Protein AF-A0A2Z4PQE4-F1 (afdb_monomer)

Solvent-accessible surface area (backbone atoms only — not comparable to full-atom values): 9213 Å² total; per-residue (Å²): 93,74,62,64,63,38,53,59,60,40,72,82,47,96,58,51,68,44,84,44,74,57,95,93,35,58,26,44,35,36,58,45,79,52,95,89,40,81,44,42,39,36,26,73,69,59,71,67,82,91,58,70,60,64,46,24,40,48,65,52,76,87,71,60,90,46,50,57,52,41,86,44,95,49,87,66,36,24,36,53,61,70,78,72,84,67,81,71,80,74,53,80,91,47,53,50,58,40,43,53,53,32,53,50,49,51,50,65,53,49,46,51,41,73,73,32,68,63,58,21,51,54,44,38,51,52,51,49,52,51,52,50,51,64,74,42,46,66,61,62,75,67,50,78,81,77,73,80,82,77,86,77,132

Organism: NCBI:txid178399

pLDDT: mean 86.3, std 13.77, range [48.25, 98.0]

Mean predicted aligned error: 7.87 Å

Nearest PDB structures (foldseek):
  4h5b-assembly1_A  TM=5.084E-01  e=2.953E+00  Deinococcus radiodurans R1 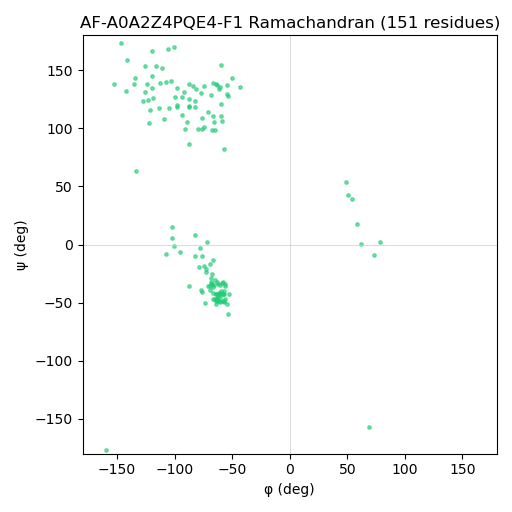= ATCC 13939 = DSM 20539
  6v8j-assembly4_D  TM=3.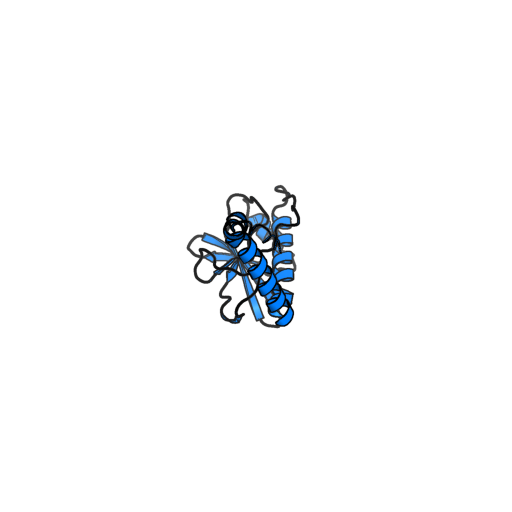495E-01  e=2.789E+00  Arachis hypogaea
  6rqh-assembly1_M  TM=3.605E-01  e=8.754E+00  Saccharomyces cerevisiae

Structure (mmCIF, N/CA/C/O backbone):
data_AF-A0A2Z4PQE4-F1
#
_entry.id   AF-A0A2Z4PQE4-F1
#
loop_
_atom_site.group_PDB
_atom_site.id
_atom_site.type_symbol
_atom_site.label_atom_id
_atom_site.label_alt_id
_atom_site.label_comp_id
_atom_site.label_asym_id
_atom_site.label_entity_id
_atom_site.label_seq_id
_atom_site.pdbx_PDB_ins_code
_atom_site.Cartn_x
_atom_site.Cartn_y
_atom_site.Cartn_z
_atom_site.occupancy
_atom_site.B_iso_or_equiv
_atom_site.auth_seq_id
_atom_site.auth_comp_id
_atom_site.auth_asym_id
_atom_site.auth_atom_id
_atom_site.pdbx_PDB_model_num
ATOM 1 N N . MET A 1 1 ? 15.652 2.789 -12.241 1.00 85.38 1 MET A N 1
ATOM 2 C CA . MET A 1 1 ? 15.526 1.560 -11.432 1.00 85.38 1 MET A CA 1
ATOM 3 C C . MET A 1 1 ? 15.118 0.428 -12.348 1.00 85.38 1 MET A C 1
ATOM 5 O O . MET A 1 1 ? 14.410 0.696 -13.311 1.00 85.38 1 MET A O 1
ATOM 9 N N . ASP A 1 2 ? 15.578 -0.790 -12.088 1.00 89.38 2 ASP A N 1
ATOM 10 C CA . ASP A 1 2 ? 15.161 -1.957 -12.862 1.00 89.38 2 ASP A CA 1
ATOM 11 C C . ASP A 1 2 ? 13.936 -2.606 -12.207 1.00 89.38 2 ASP A C 1
ATOM 13 O O . ASP A 1 2 ? 14.051 -3.322 -11.220 1.00 89.38 2 ASP A O 1
ATOM 17 N N . TYR A 1 3 ? 12.746 -2.309 -12.732 1.00 92.94 3 TYR A N 1
ATOM 18 C CA . TYR A 1 3 ? 11.512 -2.937 -12.255 1.00 92.94 3 TYR A CA 1
ATOM 19 C C . TYR A 1 3 ? 11.363 -4.381 -12.730 1.00 92.94 3 TYR A C 1
ATOM 21 O O . TYR A 1 3 ? 10.611 -5.130 -12.115 1.00 92.94 3 TYR A O 1
ATOM 29 N N . SER A 1 4 ? 12.084 -4.795 -13.775 1.00 91.44 4 SER A N 1
ATOM 30 C CA . SER A 1 4 ? 12.000 -6.159 -14.303 1.00 91.44 4 SER A CA 1
ATOM 31 C C . SER A 1 4 ? 12.515 -7.160 -13.273 1.00 91.44 4 SER A C 1
ATOM 33 O O . SER A 1 4 ? 11.802 -8.101 -12.945 1.00 91.44 4 SER A O 1
ATOM 35 N N . SER A 1 5 ? 13.684 -6.897 -12.676 1.00 91.31 5 SER A N 1
ATOM 36 C CA . SER A 1 5 ? 14.221 -7.723 -11.583 1.00 91.31 5 SER A CA 1
ATOM 37 C C . SER A 1 5 ? 13.346 -7.705 -10.328 1.00 91.31 5 SER A C 1
ATOM 39 O O . SER A 1 5 ? 13.236 -8.723 -9.647 1.00 91.31 5 SER A O 1
ATOM 41 N N . ILE A 1 6 ? 12.666 -6.588 -10.039 1.00 93.31 6 ILE A N 1
ATOM 42 C CA . ILE A 1 6 ? 11.675 -6.529 -8.954 1.00 93.31 6 ILE A CA 1
ATOM 43 C C . ILE A 1 6 ? 10.508 -7.477 -9.257 1.00 93.31 6 ILE A C 1
ATOM 45 O O . ILE A 1 6 ? 10.138 -8.270 -8.398 1.00 93.31 6 ILE A O 1
ATOM 49 N N . PHE A 1 7 ? 9.936 -7.439 -10.464 1.00 92.38 7 PHE A N 1
ATOM 50 C CA . PHE A 1 7 ? 8.856 -8.357 -10.839 1.00 92.38 7 PHE A CA 1
ATOM 51 C C . PHE A 1 7 ? 9.308 -9.816 -10.808 1.00 92.38 7 PHE A C 1
ATOM 53 O O . PHE A 1 7 ? 8.592 -10.644 -10.252 1.00 92.38 7 PHE A O 1
ATOM 60 N N . GLU A 1 8 ? 10.491 -10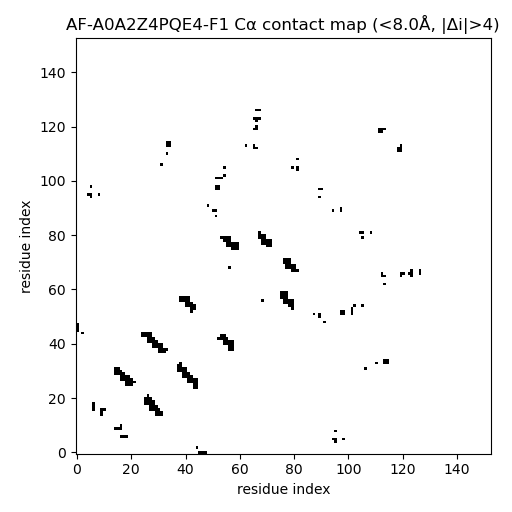.119 -11.347 1.00 93.19 8 GLU A N 1
ATOM 61 C CA . GLU A 1 8 ? 11.074 -11.465 -11.320 1.00 93.19 8 GLU A CA 1
ATOM 62 C C . GLU A 1 8 ? 11.219 -11.996 -9.892 1.00 93.19 8 GLU A C 1
ATOM 64 O O . GLU A 1 8 ? 10.845 -13.136 -9.632 1.00 93.19 8 GLU A O 1
ATOM 69 N N . TYR A 1 9 ? 11.676 -11.163 -8.951 1.00 94.06 9 TYR A N 1
ATOM 70 C CA . TYR A 1 9 ? 11.772 -11.538 -7.540 1.00 94.06 9 TYR A CA 1
ATOM 71 C C . TYR A 1 9 ? 10.428 -11.980 -6.949 1.00 94.06 9 TYR A C 1
ATOM 73 O O . TYR A 1 9 ? 10.367 -12.938 -6.179 1.00 94.06 9 TYR A O 1
ATOM 81 N N . PHE A 1 10 ? 9.340 -11.297 -7.311 1.00 95.06 10 PHE A N 1
ATOM 82 C CA . PHE A 1 10 ? 8.019 -11.595 -6.765 1.00 95.06 10 PHE A CA 1
ATOM 83 C C . PHE A 1 10 ? 7.298 -12.759 -7.456 1.00 95.06 10 PHE A C 1
ATOM 85 O O . PHE A 1 10 ? 6.299 -13.224 -6.907 1.00 95.06 10 PHE A O 1
ATOM 92 N N . LEU A 1 11 ? 7.803 -13.277 -8.586 1.00 91.44 11 LEU A N 1
ATOM 93 C CA . LEU A 1 11 ? 7.219 -14.452 -9.254 1.00 91.44 11 LEU A CA 1
ATOM 94 C C . LEU A 1 11 ? 7.187 -15.691 -8.347 1.00 91.44 11 LEU A C 1
ATOM 96 O O . LEU A 1 11 ? 6.243 -16.474 -8.430 1.00 91.44 11 LEU A O 1
ATOM 100 N N . ASP A 1 12 ? 8.183 -15.832 -7.470 1.00 89.56 12 ASP A N 1
ATOM 101 C CA . ASP A 1 12 ? 8.311 -16.946 -6.521 1.00 89.56 12 ASP A CA 1
ATOM 102 C C . ASP A 1 12 ? 7.885 -16.561 -5.087 1.00 89.56 12 ASP A C 1
ATOM 104 O O . ASP A 1 12 ? 8.206 -17.259 -4.123 1.00 89.56 12 ASP A O 1
ATOM 108 N N . SER A 1 13 ? 7.183 -15.435 -4.920 1.00 91.19 13 SER A N 1
ATOM 109 C CA . SER A 1 13 ? 6.755 -14.923 -3.612 1.00 91.19 13 SER A CA 1
ATOM 110 C C . SER A 1 13 ? 5.288 -15.228 -3.287 1.00 91.19 13 SER A C 1
ATOM 112 O O . SER A 1 13 ? 4.499 -15.597 -4.153 1.00 91.19 13 SER A O 1
ATOM 114 N N . ASP A 1 14 ? 4.891 -14.975 -2.036 1.00 91.69 14 ASP A N 1
ATOM 115 C CA . ASP A 1 14 ? 3.489 -15.053 -1.599 1.00 91.69 14 ASP A CA 1
ATOM 116 C C . ASP A 1 14 ? 2.641 -13.832 -2.021 1.00 91.69 14 ASP A C 1
ATOM 118 O O . ASP A 1 14 ? 1.440 -13.776 -1.733 1.00 91.69 14 ASP A O 1
ATOM 122 N N . PHE A 1 15 ? 3.241 -12.826 -2.666 1.00 94.50 15 PHE A N 1
ATOM 123 C CA . PHE A 1 15 ? 2.540 -11.616 -3.086 1.00 94.50 15 PHE A CA 1
ATOM 124 C C . PHE A 1 15 ? 2.040 -11.733 -4.527 1.00 94.50 15 PHE A C 1
ATOM 126 O O . PHE A 1 15 ? 2.809 -11.973 -5.452 1.00 94.50 15 PHE A O 1
ATOM 133 N N . ASP A 1 16 ? 0.745 -11.478 -4.727 1.00 95.12 16 ASP A N 1
ATOM 134 C CA . ASP A 1 16 ? 0.152 -11.348 -6.060 1.00 95.12 16 ASP A CA 1
ATOM 135 C C . ASP A 1 16 ? 0.458 -9.951 -6.609 1.00 95.12 16 ASP A C 1
ATOM 137 O O . ASP A 1 16 ? -0.174 -8.961 -6.220 1.00 95.12 16 ASP A O 1
ATOM 141 N N . ILE A 1 17 ? 1.480 -9.874 -7.463 1.00 95.44 17 ILE A N 1
ATOM 142 C CA . ILE A 1 17 ? 1.995 -8.629 -8.030 1.00 95.44 17 ILE A CA 1
ATOM 143 C C . ILE A 1 17 ? 1.888 -8.653 -9.550 1.00 95.44 17 ILE A C 1
ATOM 145 O O . ILE A 1 17 ? 2.271 -9.626 -10.197 1.00 95.44 17 ILE A O 1
ATOM 149 N N . GLN A 1 18 ? 1.417 -7.549 -10.133 1.00 95.00 18 GLN A N 1
ATOM 150 C CA . GLN A 1 18 ? 1.324 -7.388 -11.581 1.00 95.00 18 GLN A CA 1
ATOM 151 C C . GLN A 1 18 ? 1.843 -6.024 -12.047 1.00 95.00 18 GLN A C 1
ATOM 153 O O . GLN A 1 18 ? 1.597 -5.010 -11.382 1.00 95.00 18 GLN A O 1
ATOM 158 N N . PRO A 1 19 ? 2.514 -5.966 -13.212 1.00 95.38 19 PRO A N 1
ATOM 159 C CA . PRO A 1 19 ? 2.731 -4.706 -13.902 1.00 95.38 19 PRO A CA 1
ATOM 160 C C . PRO A 1 19 ? 1.384 -4.125 -14.339 1.00 95.38 19 PRO A C 1
ATOM 162 O O . PRO A 1 19 ? 0.500 -4.830 -14.827 1.00 95.38 19 PRO A O 1
ATOM 165 N N . SER A 1 20 ? 1.223 -2.820 -14.171 1.00 95.88 20 SER A N 1
ATOM 166 C CA . SER A 1 20 ? 0.003 -2.098 -14.520 1.00 95.88 20 SER A CA 1
ATOM 167 C C . SER A 1 20 ? 0.325 -0.688 -15.006 1.00 95.88 20 SER A C 1
ATOM 169 O O . SER A 1 20 ? 1.458 -0.226 -14.901 1.00 95.88 20 SER A O 1
ATOM 171 N N . SER A 1 21 ? -0.677 0.043 -15.494 1.00 96.12 21 SER A N 1
ATOM 172 C CA . SER A 1 21 ? -0.521 1.456 -15.848 1.00 96.12 21 SER A CA 1
ATOM 173 C C . SER A 1 21 ? -1.692 2.292 -15.340 1.00 96.12 21 SER A C 1
ATOM 175 O O . SER A 1 21 ? -2.854 1.878 -15.419 1.00 96.12 21 SER A O 1
ATOM 177 N N . HIS A 1 22 ? -1.373 3.472 -14.808 1.00 94.69 22 HIS A N 1
ATOM 178 C CA . HIS A 1 22 ? -2.323 4.465 -14.318 1.00 94.69 22 HIS A CA 1
ATOM 179 C C . HIS A 1 22 ? -1.825 5.870 -14.658 1.00 94.69 22 HIS A C 1
ATOM 181 O O . HIS A 1 22 ? -0.674 6.185 -14.383 1.00 94.69 22 HIS A O 1
ATOM 187 N N . PHE A 1 23 ? -2.692 6.721 -15.220 1.00 92.56 23 PHE A N 1
ATOM 188 C CA . PHE A 1 23 ? -2.337 8.084 -15.659 1.00 92.56 23 PHE A CA 1
ATOM 189 C C . PHE A 1 23 ? -1.144 8.134 -16.628 1.00 92.56 23 PHE A C 1
ATOM 191 O O . PHE A 1 23 ? -0.292 9.007 -16.507 1.00 92.56 23 PHE A O 1
ATOM 198 N N . ASP A 1 24 ? -1.062 7.168 -17.549 1.00 93.38 24 ASP A N 1
ATOM 199 C CA . ASP A 1 24 ? 0.068 6.990 -18.476 1.00 93.38 24 ASP A CA 1
ATOM 200 C C . ASP A 1 24 ? 1.430 6.789 -17.779 1.00 93.38 24 ASP A C 1
ATOM 202 O O . ASP A 1 24 ? 2.485 6.925 -18.396 1.00 93.38 24 ASP A O 1
ATOM 206 N N . LEU A 1 25 ? 1.412 6.434 -16.491 1.00 94.75 25 LEU A N 1
ATOM 207 C CA . LEU A 1 25 ? 2.585 6.053 -15.716 1.00 94.75 25 LEU A CA 1
ATOM 208 C C . LEU A 1 25 ? 2.614 4.540 -15.543 1.00 94.75 25 LEU A C 1
ATOM 210 O O . LEU A 1 25 ? 1.583 3.905 -15.291 1.00 94.75 25 LEU A O 1
ATOM 214 N N . ASP A 1 26 ? 3.811 3.972 -15.629 1.00 96.25 26 ASP A N 1
ATOM 215 C CA . ASP A 1 26 ? 4.041 2.586 -15.248 1.00 96.25 26 ASP A CA 1
ATOM 216 C C . ASP A 1 26 ? 3.850 2.431 -13.740 1.00 96.25 26 ASP A C 1
ATOM 218 O O . ASP A 1 26 ? 4.244 3.278 -12.930 1.00 96.25 26 ASP A O 1
ATOM 222 N N . THR A 1 27 ? 3.211 1.334 -13.356 1.00 96.94 27 THR A N 1
ATOM 223 C CA . THR A 1 27 ? 2.883 1.041 -11.966 1.00 96.94 27 THR A CA 1
ATOM 224 C C . THR A 1 27 ? 3.069 -0.439 -11.662 1.00 96.94 27 THR A C 1
ATOM 226 O O . THR A 1 27 ? 3.034 -1.294 -12.546 1.00 96.94 27 THR A O 1
ATOM 229 N N . LEU A 1 28 ? 3.228 -0.736 -10.379 1.00 96.81 28 LEU A N 1
ATOM 230 C CA . LEU A 1 28 ? 3.227 -2.080 -9.825 1.00 96.81 28 LEU A CA 1
ATOM 231 C C . LEU A 1 28 ? 1.993 -2.208 -8.929 1.00 96.81 28 LEU A C 1
ATOM 233 O O . LEU A 1 28 ? 1.853 -1.470 -7.950 1.00 96.81 28 LEU A O 1
ATOM 237 N N . SER A 1 29 ? 1.085 -3.115 -9.281 1.00 97.50 29 SER A N 1
ATOM 238 C CA . SER A 1 29 ? -0.118 -3.417 -8.503 1.00 97.50 29 SER A CA 1
ATOM 239 C C . SER A 1 29 ? 0.102 -4.655 -7.647 1.00 97.50 29 SER A C 1
ATOM 241 O O . SER A 1 29 ? 0.585 -5.663 -8.145 1.00 97.50 29 SER A O 1
ATOM 243 N N . VAL A 1 30 ? -0.301 -4.588 -6.381 1.00 97.62 30 VAL A N 1
ATOM 244 C CA . VAL A 1 30 ? -0.295 -5.706 -5.433 1.00 97.62 30 VAL A CA 1
ATOM 245 C C . VAL A 1 30 ? -1.722 -5.973 -4.985 1.00 97.62 30 VAL A C 1
ATOM 247 O O . VAL A 1 30 ? -2.413 -5.065 -4.506 1.00 97.62 30 VAL A O 1
ATOM 250 N N . TYR A 1 31 ? -2.167 -7.215 -5.125 1.00 96.81 31 TYR A N 1
ATOM 251 C CA . TYR A 1 31 ? -3.504 -7.650 -4.748 1.00 96.81 31 TYR A CA 1
ATOM 252 C C . TYR A 1 31 ? -3.466 -8.306 -3.373 1.00 96.81 31 TYR A C 1
ATOM 254 O O . TYR A 1 31 ? -2.779 -9.299 -3.147 1.00 96.81 31 TYR A O 1
ATOM 262 N N . VAL A 1 32 ? -4.211 -7.737 -2.428 1.00 95.00 32 VAL A N 1
ATOM 263 C CA . VAL A 1 32 ? -4.198 -8.175 -1.029 1.00 95.00 32 VAL A CA 1
ATOM 264 C C . VAL A 1 32 ? -5.616 -8.482 -0.582 1.00 95.00 32 VAL A C 1
ATOM 266 O O . VAL A 1 32 ? -6.520 -7.661 -0.740 1.00 95.00 32 VAL A O 1
ATOM 269 N N . ARG A 1 33 ? -5.821 -9.647 0.038 1.00 94.12 33 ARG A N 1
ATOM 270 C CA . ARG A 1 33 ? -7.108 -10.008 0.638 1.00 94.12 33 ARG A CA 1
ATOM 271 C C . ARG A 1 33 ? -7.114 -9.730 2.142 1.00 94.12 33 ARG A C 1
ATOM 273 O O . ARG A 1 33 ? -6.385 -10.374 2.888 1.00 94.12 33 ARG A O 1
ATOM 280 N N . ILE A 1 34 ? -7.996 -8.839 2.595 1.00 92.38 34 ILE A N 1
ATOM 281 C CA . ILE A 1 34 ? -8.213 -8.519 4.018 1.00 92.38 34 ILE A CA 1
ATOM 282 C C . ILE A 1 34 ? -9.709 -8.663 4.327 1.00 92.38 34 ILE A C 1
ATOM 284 O O . ILE A 1 34 ? -10.534 -8.050 3.658 1.00 92.38 34 ILE A O 1
ATOM 288 N N . GLU A 1 35 ? -10.082 -9.492 5.312 1.00 87.25 35 GLU A N 1
ATOM 289 C CA . GLU A 1 35 ? -11.494 -9.757 5.686 1.00 87.25 35 GLU A CA 1
ATOM 290 C C . GLU A 1 35 ? -12.389 -10.135 4.493 1.00 87.25 35 GLU A C 1
ATOM 292 O O . GLU A 1 35 ? -13.498 -9.634 4.312 1.00 87.25 35 GLU A O 1
ATOM 297 N N . GLY A 1 36 ? -11.869 -10.981 3.599 1.00 87.56 36 GLY A N 1
ATOM 298 C CA . GLY A 1 36 ? -12.573 -11.397 2.384 1.00 87.56 36 GLY A CA 1
ATOM 299 C C . GLY A 1 36 ? -12.668 -10.321 1.294 1.00 87.56 36 GLY A C 1
ATOM 300 O O . GLY A 1 36 ? -13.016 -10.657 0.161 1.00 87.56 36 GLY A O 1
ATOM 301 N N . ARG A 1 37 ? -12.293 -9.069 1.578 1.00 90.88 37 ARG A N 1
ATOM 302 C CA . ARG A 1 37 ? -12.253 -7.961 0.615 1.00 90.88 37 ARG A CA 1
ATOM 303 C C . ARG A 1 37 ? -10.939 -7.989 -0.153 1.00 90.88 37 ARG A C 1
ATOM 305 O O . ARG A 1 37 ? -9.882 -8.182 0.441 1.00 90.88 37 ARG A O 1
ATOM 312 N N . MET A 1 38 ? -11.015 -7.792 -1.465 1.00 94.00 38 MET A N 1
ATOM 313 C CA . MET A 1 38 ? -9.832 -7.611 -2.303 1.00 94.00 38 MET A CA 1
ATOM 314 C C . MET A 1 38 ? -9.457 -6.132 -2.330 1.00 94.00 38 MET A C 1
ATOM 316 O O . MET A 1 38 ? -10.290 -5.292 -2.669 1.00 94.00 38 MET A O 1
ATOM 320 N N . LEU A 1 39 ? -8.215 -5.832 -1.975 1.00 95.50 39 LEU A N 1
ATOM 321 C CA . LEU A 1 39 ? -7.611 -4.511 -2.040 1.00 95.50 39 LEU A CA 1
ATOM 322 C C . LEU A 1 39 ? -6.544 -4.499 -3.127 1.00 95.50 39 LEU A C 1
ATOM 324 O O . LEU A 1 39 ? -5.908 -5.519 -3.392 1.00 95.50 39 LEU A O 1
ATOM 328 N N . THR A 1 40 ? -6.319 -3.329 -3.712 1.00 97.31 40 THR A N 1
ATOM 329 C CA . THR A 1 40 ? -5.214 -3.112 -4.644 1.00 97.31 40 THR A CA 1
ATOM 330 C C . THR A 1 40 ? -4.334 -1.998 -4.105 1.00 97.31 40 THR A C 1
ATOM 332 O O . THR A 1 40 ? -4.781 -0.853 -3.976 1.00 97.31 40 THR A O 1
ATOM 335 N N . LEU A 1 41 ? -3.094 -2.356 -3.784 1.00 97.75 41 LEU A N 1
ATOM 336 C CA . LEU A 1 41 ? -2.027 -1.418 -3.470 1.00 97.75 41 LEU A CA 1
ATOM 337 C C . LEU A 1 41 ? -1.274 -1.114 -4.760 1.00 97.75 41 LEU A C 1
ATOM 339 O O . LEU A 1 41 ? -0.924 -2.030 -5.493 1.00 97.75 41 LEU A O 1
ATOM 343 N N . VAL A 1 42 ? -1.036 0.157 -5.050 1.00 98.00 42 VAL A N 1
ATOM 344 C CA . VAL A 1 42 ? -0.392 0.585 -6.294 1.00 98.00 42 VAL A CA 1
ATOM 345 C C . VAL A 1 42 ? 0.847 1.393 -5.973 1.00 98.00 42 VAL A C 1
ATOM 347 O O . VAL A 1 42 ? 0.763 2.397 -5.273 1.00 98.00 42 VAL A O 1
ATOM 350 N N . HIS A 1 43 ? 1.987 0.972 -6.500 1.00 97.06 43 HIS A N 1
ATOM 351 C CA . HIS A 1 43 ? 3.209 1.758 -6.519 1.00 97.06 43 HIS A CA 1
ATOM 352 C C . HIS A 1 43 ? 3.374 2.406 -7.893 1.00 97.06 43 HIS A C 1
ATOM 354 O O . HIS A 1 43 ? 3.348 1.716 -8.910 1.00 97.06 43 HIS A O 1
ATOM 360 N N . PHE A 1 44 ? 3.560 3.724 -7.923 1.00 95.94 44 PHE A N 1
ATOM 361 C CA . PHE A 1 44 ? 3.930 4.442 -9.142 1.00 95.94 44 PHE A CA 1
ATOM 362 C C . PHE A 1 44 ? 5.432 4.333 -9.351 1.00 95.94 44 PHE A C 1
ATOM 364 O O . PHE A 1 44 ? 6.195 4.703 -8.458 1.00 95.94 44 PHE A O 1
ATOM 371 N N . CYS A 1 45 ? 5.845 3.812 -10.506 1.00 95.31 45 CYS A N 1
ATOM 372 C CA . CYS A 1 45 ? 7.247 3.536 -10.772 1.00 95.31 45 CYS A CA 1
ATOM 373 C C . CYS A 1 45 ? 8.078 4.827 -10.758 1.00 95.31 45 CYS A C 1
ATOM 375 O O . CYS A 1 45 ? 7.687 5.855 -11.311 1.00 95.31 45 CYS A O 1
ATOM 377 N N . VAL A 1 46 ? 9.250 4.768 -10.129 1.00 93.00 46 VAL A N 1
ATOM 378 C CA . VAL A 1 46 ? 10.179 5.890 -9.986 1.00 93.00 46 VAL A CA 1
ATOM 379 C C . VAL A 1 46 ? 11.560 5.521 -10.508 1.00 93.00 46 VAL A C 1
ATOM 381 O O . VAL A 1 46 ? 11.990 4.371 -10.484 1.00 93.00 46 VAL A O 1
ATOM 384 N N . ASN A 1 47 ? 12.313 6.526 -10.944 1.00 89.88 47 ASN A N 1
ATOM 385 C CA . ASN A 1 47 ? 13.668 6.295 -11.442 1.00 89.88 47 ASN A CA 1
ATOM 386 C C . ASN A 1 47 ? 14.639 5.856 -10.333 1.00 89.88 47 ASN A C 1
ATOM 388 O O . ASN A 1 47 ? 15.580 5.110 -10.616 1.00 89.88 47 ASN A O 1
ATOM 392 N N . GLU A 1 48 ? 14.392 6.278 -9.092 1.00 86.88 48 GLU A N 1
ATOM 393 C CA . GLU A 1 48 ? 15.255 6.062 -7.930 1.00 86.88 48 GLU A CA 1
ATOM 394 C C . GLU A 1 48 ? 14.424 6.041 -6.633 1.00 86.88 48 GLU A C 1
ATOM 396 O O . GLU A 1 48 ? 13.527 6.871 -6.458 1.00 86.88 48 GLU A O 1
ATOM 401 N N . LEU A 1 49 ? 14.727 5.115 -5.713 1.00 85.31 49 L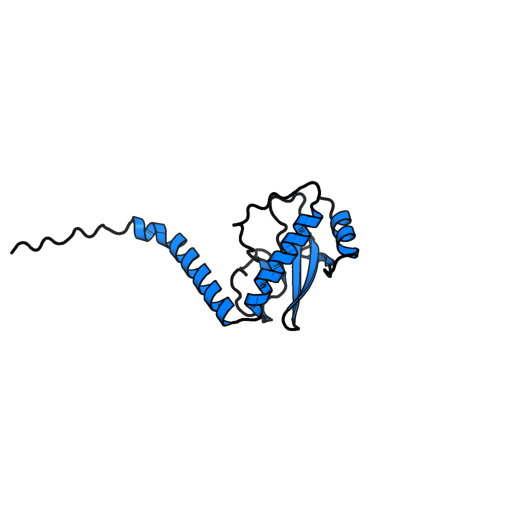EU A N 1
ATOM 402 C CA . LEU A 1 49 ? 14.141 5.117 -4.370 1.00 85.31 49 LEU A CA 1
ATOM 403 C C . LEU A 1 49 ? 14.832 6.181 -3.514 1.00 85.31 49 LEU A C 1
ATOM 405 O O . LEU A 1 49 ? 16.051 6.201 -3.406 1.00 85.31 49 LEU A O 1
ATOM 409 N N . ARG A 1 50 ? 14.055 7.033 -2.847 1.00 82.94 50 ARG A N 1
ATOM 410 C CA . ARG A 1 50 ? 14.565 7.959 -1.810 1.00 82.94 50 ARG A CA 1
ATOM 411 C C . ARG A 1 50 ? 14.169 7.542 -0.395 1.00 82.94 50 ARG A C 1
ATOM 413 O O . ARG A 1 50 ? 14.602 8.137 0.585 1.00 82.94 50 ARG A O 1
ATOM 420 N N . SER A 1 51 ? 13.314 6.536 -0.309 1.00 84.31 51 SER A N 1
ATOM 421 C CA . SER A 1 51 ? 12.728 5.970 0.897 1.00 84.31 51 SER A CA 1
ATOM 422 C C . SER A 1 51 ? 12.227 4.565 0.566 1.00 84.31 51 SER A C 1
ATOM 424 O O . SER A 1 51 ? 12.359 4.114 -0.576 1.00 84.31 51 SER A O 1
ATOM 426 N N . LEU A 1 52 ? 11.587 3.899 1.529 1.00 88.69 52 LEU A N 1
ATOM 427 C CA . LEU A 1 52 ? 10.776 2.723 1.220 1.00 88.69 52 LEU A CA 1
ATOM 428 C C . LEU A 1 52 ? 9.794 3.022 0.067 1.00 88.69 52 LEU A C 1
ATOM 430 O O . LEU A 1 52 ? 9.265 4.143 0.002 1.00 88.69 52 LEU A O 1
ATOM 434 N N . PRO A 1 53 ? 9.547 2.045 -0.825 1.00 91.69 53 PRO A N 1
ATOM 435 C CA . PRO A 1 53 ? 8.558 2.165 -1.887 1.00 91.69 53 PRO A CA 1
ATOM 436 C C . PRO A 1 53 ? 7.195 2.552 -1.326 1.00 91.69 53 PRO A C 1
ATOM 438 O O . PRO A 1 53 ? 6.696 1.927 -0.395 1.00 91.69 53 PRO A O 1
ATOM 441 N N . GLN A 1 54 ? 6.594 3.596 -1.878 1.00 93.00 54 GLN A N 1
ATOM 442 C CA . GLN A 1 54 ? 5.284 4.066 -1.440 1.00 93.00 54 GLN A CA 1
ATOM 443 C C . GLN A 1 54 ? 4.185 3.319 -2.183 1.00 93.00 54 GLN A C 1
ATOM 445 O O . GLN A 1 54 ? 4.283 3.154 -3.402 1.00 93.00 54 GLN A O 1
ATOM 450 N N . PHE A 1 55 ? 3.133 2.929 -1.467 1.00 96.06 55 PHE A N 1
ATOM 451 C CA . PHE A 1 55 ? 1.946 2.336 -2.060 1.00 96.06 55 PHE A CA 1
ATOM 452 C C . PHE A 1 55 ? 0.704 3.173 -1.774 1.00 96.06 55 PHE A C 1
ATOM 454 O O . PHE A 1 55 ? 0.528 3.762 -0.707 1.00 96.06 55 PHE A O 1
ATOM 461 N N . TYR A 1 56 ? -0.180 3.191 -2.761 1.00 96.88 56 TYR A N 1
ATOM 462 C CA . TYR A 1 56 ? -1.445 3.896 -2.734 1.00 96.88 56 TYR A CA 1
ATOM 463 C C . TYR A 1 56 ? -2.588 2.892 -2.7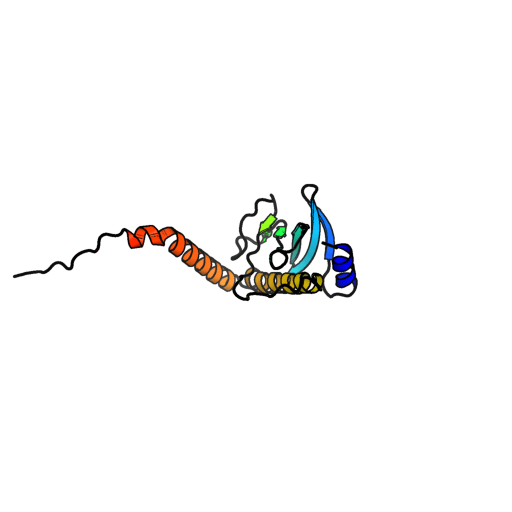28 1.00 96.88 56 TYR A C 1
ATOM 465 O O . TYR A 1 56 ? -2.572 1.908 -3.466 1.00 96.88 56 TYR A O 1
ATOM 473 N N . LEU A 1 57 ? -3.612 3.156 -1.926 1.00 97.00 57 LEU A N 1
ATOM 474 C CA . LEU A 1 57 ? -4.826 2.358 -1.912 1.00 97.00 57 LEU A CA 1
ATOM 475 C C . LEU A 1 57 ? -5.747 2.797 -3.047 1.00 97.00 57 LEU A C 1
ATOM 477 O O . LEU A 1 57 ? -6.216 3.938 -3.069 1.00 97.00 57 LEU A O 1
ATOM 481 N N . LYS A 1 58 ? -6.038 1.890 -3.976 1.00 95.69 58 LYS A N 1
ATOM 482 C CA . LYS A 1 58 ? -6.966 2.148 -5.080 1.00 95.69 58 LYS A CA 1
ATOM 483 C C . LYS A 1 58 ? -8.418 1.967 -4.633 1.00 95.69 58 LYS A C 1
ATOM 485 O O . LYS A 1 58 ? -8.756 0.960 -4.016 1.00 95.69 58 LYS A O 1
ATOM 490 N N . ASN A 1 59 ? -9.285 2.914 -5.000 1.00 83.00 59 ASN A N 1
ATOM 491 C CA . ASN A 1 59 ? -10.740 2.872 -4.792 1.00 83.00 59 ASN A CA 1
ATOM 492 C C . ASN A 1 59 ? -11.170 2.502 -3.354 1.00 83.00 59 ASN A C 1
ATOM 494 O O . ASN A 1 59 ? -11.965 1.590 -3.128 1.00 83.00 59 ASN A O 1
ATOM 498 N N . SER A 1 60 ? -10.657 3.235 -2.363 1.00 81.00 60 SER A N 1
ATOM 499 C CA . SER A 1 60 ? -10.907 2.974 -0.937 1.00 81.00 60 SER A CA 1
ATOM 500 C C . SER A 1 60 ? -12.329 3.309 -0.456 1.00 81.00 60 SER A C 1
ATOM 502 O O . SER A 1 60 ? -12.612 3.200 0.735 1.00 81.00 60 SER A O 1
ATOM 504 N N . THR A 1 61 ? -13.229 3.751 -1.338 1.00 79.81 61 THR A N 1
ATOM 505 C CA . THR A 1 61 ? -14.546 4.312 -0.982 1.00 79.81 61 THR A CA 1
ATOM 506 C C . THR A 1 61 ? -15.412 3.341 -0.171 1.00 79.81 61 THR A C 1
ATOM 508 O O . THR A 1 61 ? -16.166 3.758 0.703 1.00 79.81 61 THR A O 1
ATOM 511 N N . SER A 1 62 ? -15.276 2.034 -0.413 1.00 82.69 62 SER A N 1
ATOM 512 C CA . SER A 1 62 ? -16.016 0.975 0.288 1.00 82.69 62 SER A CA 1
ATOM 513 C C . SER A 1 62 ? -15.503 0.672 1.703 1.00 82.69 62 SER A C 1
ATOM 515 O O . SER A 1 62 ? -16.157 -0.062 2.444 1.00 82.69 62 SER A O 1
ATOM 517 N N . LEU A 1 63 ? -14.345 1.214 2.090 1.00 87.50 63 LEU A N 1
ATOM 518 C CA . LEU A 1 63 ? -13.703 0.948 3.380 1.00 87.50 63 LEU A CA 1
ATOM 519 C C . LEU A 1 63 ? -14.037 1.997 4.447 1.00 87.50 63 LEU A C 1
ATOM 521 O O . LEU A 1 63 ? -13.677 1.817 5.607 1.00 87.50 63 LEU A O 1
ATOM 525 N N . GLY A 1 64 ? -14.738 3.070 4.075 1.00 89.06 64 GLY A N 1
ATOM 526 C CA . GLY A 1 64 ? -14.950 4.215 4.954 1.00 89.06 64 GLY A CA 1
ATOM 527 C C . GLY A 1 64 ? -13.657 5.001 5.196 1.00 89.06 64 GLY A C 1
ATOM 528 O O . GLY A 1 64 ? -12.733 4.980 4.383 1.00 89.06 64 GLY A O 1
ATOM 529 N N . VAL A 1 65 ? -13.611 5.736 6.307 1.00 92.12 65 VAL A N 1
ATOM 530 C CA . VAL A 1 65 ? -12.434 6.522 6.702 1.00 92.12 65 VAL A CA 1
ATOM 531 C C . VAL A 1 65 ? -11.495 5.637 7.519 1.00 92.12 65 VAL A C 1
ATOM 533 O O . VAL A 1 65 ? -11.876 5.157 8.587 1.00 92.12 65 VAL A O 1
ATOM 536 N N . LEU A 1 66 ? -10.274 5.444 7.023 1.00 94.50 66 LEU A N 1
ATOM 537 C CA . LEU A 1 66 ? -9.212 4.707 7.707 1.00 94.50 66 LEU A CA 1
ATOM 538 C C . LEU A 1 66 ? -8.141 5.683 8.204 1.00 94.50 66 LEU A C 1
ATOM 540 O O . LEU A 1 66 ? -7.788 6.618 7.484 1.00 94.50 66 LEU A O 1
ATOM 544 N N . ALA A 1 67 ? -7.616 5.464 9.410 1.00 93.88 67 ALA A N 1
ATOM 545 C CA . ALA A 1 67 ? -6.415 6.162 9.868 1.00 93.88 67 ALA A CA 1
ATOM 546 C C . ALA A 1 67 ? -5.234 5.862 8.934 1.00 93.88 67 ALA A C 1
ATOM 548 O O . ALA A 1 67 ? -5.213 4.825 8.272 1.00 93.88 67 ALA A O 1
ATOM 549 N N . HIS A 1 68 ? -4.251 6.757 8.868 1.00 93.00 68 HIS A N 1
ATOM 550 C CA . HIS A 1 68 ? -3.067 6.667 8.000 1.00 93.00 68 HIS A CA 1
ATOM 551 C C . HIS A 1 68 ? -3.366 6.649 6.495 1.00 93.00 68 HIS A C 1
ATOM 553 O O . HIS A 1 68 ? -2.437 6.594 5.693 1.00 93.00 68 HIS A O 1
ATOM 559 N N . VAL A 1 69 ? -4.634 6.728 6.081 1.00 94.19 69 VAL A N 1
ATOM 560 C CA . VAL A 1 69 ? -5.049 6.758 4.676 1.00 94.19 69 VAL A CA 1
ATOM 561 C C . VAL A 1 69 ? -5.565 8.153 4.345 1.00 94.19 69 VAL A C 1
ATOM 563 O O . VAL A 1 69 ? -6.651 8.554 4.761 1.00 94.19 69 VAL A O 1
ATOM 566 N N . ILE A 1 70 ? -4.785 8.905 3.574 1.00 91.06 70 ILE A N 1
ATOM 567 C CA . ILE A 1 70 ? -5.057 10.314 3.259 1.00 91.06 70 ILE A CA 1
ATOM 568 C C . ILE A 1 70 ? -5.215 10.538 1.756 1.00 91.06 70 ILE A C 1
ATOM 570 O O . ILE A 1 70 ? -4.904 9.679 0.931 1.00 91.06 70 ILE A O 1
ATOM 574 N N . ASN A 1 71 ? -5.739 11.705 1.382 1.00 91.19 71 ASN A N 1
ATOM 575 C CA . ASN A 1 71 ? -5.850 12.083 -0.025 1.00 91.19 71 ASN A CA 1
ATOM 576 C C . ASN A 1 71 ? -4.463 12.123 -0.675 1.00 91.19 71 ASN A C 1
ATOM 578 O O . ASN A 1 71 ? -3.525 12.662 -0.091 1.00 91.19 71 ASN A O 1
ATOM 582 N N . SER A 1 72 ? -4.362 11.567 -1.879 1.00 92.31 72 SER A N 1
ATOM 583 C CA . SER A 1 72 ? -3.208 11.744 -2.759 1.00 92.31 72 SER A CA 1
ATOM 584 C C . SER A 1 72 ? -3.541 12.683 -3.910 1.00 92.31 72 SER A C 1
ATOM 586 O O . SER A 1 72 ? -4.713 12.943 -4.182 1.00 92.31 72 SER A O 1
ATOM 588 N N . ASP A 1 73 ? -2.504 13.098 -4.632 1.00 89.88 73 ASP A N 1
ATOM 589 C CA . ASP A 1 73 ? -2.634 13.879 -5.867 1.00 89.88 73 ASP A CA 1
ATOM 590 C C . ASP A 1 73 ? -3.221 13.057 -7.033 1.00 89.88 73 ASP A C 1
ATOM 592 O O . ASP A 1 73 ? -3.708 13.614 -8.013 1.00 89.88 73 ASP A O 1
ATOM 596 N N . TYR A 1 74 ? -3.220 11.726 -6.915 1.00 90.88 74 TYR A N 1
ATOM 597 C CA . TYR A 1 74 ? -3.815 10.808 -7.884 1.00 90.88 74 TYR A CA 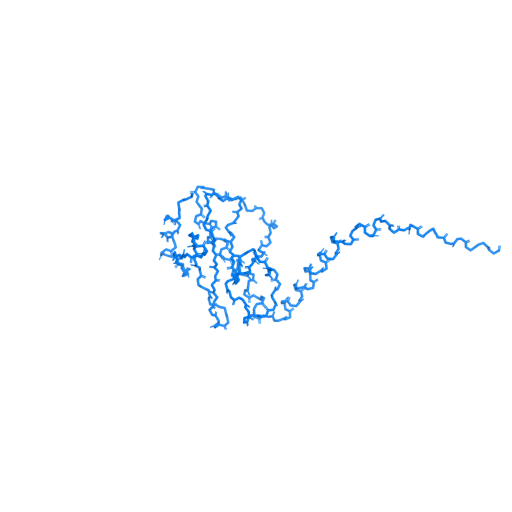1
ATOM 598 C C . TYR A 1 74 ? -5.301 10.568 -7.589 1.00 90.88 74 TYR A C 1
ATOM 600 O O . TYR A 1 74 ? -5.660 10.021 -6.541 1.00 90.88 74 TYR A O 1
ATOM 608 N N . GLU A 1 75 ? -6.176 10.940 -8.526 1.00 90.25 75 GLU A N 1
ATOM 609 C CA . GLU A 1 75 ? -7.623 10.737 -8.398 1.00 90.25 75 GLU A CA 1
ATOM 610 C C . GLU A 1 75 ? -7.980 9.245 -8.282 1.00 90.25 75 GLU A C 1
ATOM 612 O O . GLU A 1 75 ? -7.489 8.404 -9.027 1.00 90.25 75 GLU A O 1
ATOM 617 N N . GLY A 1 76 ? -8.856 8.891 -7.339 1.00 91.94 76 GLY A N 1
ATOM 618 C CA . GLY A 1 76 ? -9.244 7.492 -7.107 1.00 91.94 76 GLY A CA 1
ATOM 619 C C . GLY A 1 76 ? -8.217 6.667 -6.322 1.00 91.94 76 GLY A C 1
ATOM 620 O O . GLY A 1 76 ? -8.466 5.488 -6.050 1.00 91.94 76 GLY A O 1
ATOM 621 N N . PHE A 1 77 ? -7.115 7.287 -5.895 1.00 95.38 77 PHE A N 1
ATOM 622 C CA . PHE A 1 77 ? -6.105 6.699 -5.025 1.00 95.38 77 PHE A CA 1
ATOM 623 C C . PHE A 1 77 ? -6.038 7.451 -3.691 1.00 95.38 77 PHE A C 1
ATOM 625 O O . PHE A 1 77 ? -6.411 8.623 -3.580 1.00 95.38 77 PHE A O 1
ATOM 632 N N . LYS A 1 78 ? -5.597 6.752 -2.646 1.00 95.62 78 LYS A N 1
ATOM 633 C CA . LYS A 1 78 ? -5.265 7.335 -1.343 1.00 95.62 78 LYS A CA 1
ATOM 634 C C . LYS A 1 78 ? -3.838 6.975 -0.979 1.00 95.62 78 LYS A C 1
ATOM 636 O O . LYS A 1 78 ? -3.435 5.830 -1.160 1.00 95.62 78 LYS A O 1
ATOM 641 N N . TYR A 1 79 ? -3.093 7.930 -0.443 1.00 93.94 79 TYR A N 1
ATOM 642 C CA . TYR A 1 79 ? -1.761 7.673 0.089 1.00 93.94 79 TYR A CA 1
ATOM 643 C C . TYR A 1 79 ? -1.869 6.948 1.433 1.00 93.94 79 TYR A C 1
ATOM 645 O O . TYR A 1 79 ? -2.690 7.330 2.270 1.00 93.94 79 TYR A O 1
ATOM 653 N N . ILE A 1 80 ? -1.040 5.923 1.638 1.00 94.69 80 ILE A N 1
ATOM 654 C CA . ILE A 1 80 ? -0.951 5.185 2.899 1.00 94.69 80 ILE A CA 1
ATOM 655 C C . ILE A 1 80 ? 0.331 5.609 3.622 1.00 94.69 80 ILE A C 1
ATOM 657 O O . ILE A 1 80 ? 1.442 5.392 3.143 1.00 94.69 80 ILE A O 1
ATOM 661 N N . CYS A 1 81 ? 0.183 6.202 4.802 1.00 90.31 81 CYS A N 1
ATOM 662 C CA . CYS A 1 81 ? 1.291 6.613 5.648 1.00 90.31 81 CYS A CA 1
ATOM 663 C C . CYS A 1 81 ? 1.734 5.461 6.561 1.00 90.31 81 CYS A C 1
ATOM 665 O O . CYS A 1 81 ? 1.316 5.348 7.709 1.00 90.31 81 CYS A O 1
ATOM 667 N N . VAL A 1 82 ? 2.617 4.597 6.069 1.00 86.25 82 VAL A N 1
ATOM 668 C CA . VAL A 1 82 ? 3.347 3.656 6.931 1.00 86.25 82 VAL A CA 1
ATOM 669 C C . VAL A 1 82 ? 4.449 4.419 7.670 1.00 86.25 82 VAL A C 1
ATOM 671 O O . VAL A 1 82 ? 5.401 4.893 7.055 1.00 86.25 82 VAL A O 1
ATOM 674 N N . ASN A 1 83 ? 4.274 4.610 8.985 1.00 69.00 83 ASN A N 1
ATOM 675 C CA . ASN A 1 83 ? 5.138 5.439 9.837 1.00 69.00 83 ASN A CA 1
ATOM 676 C C . ASN A 1 83 ? 6.646 5.248 9.573 1.00 69.00 83 ASN A C 1
ATOM 678 O O . ASN A 1 83 ? 7.164 4.136 9.528 1.00 69.00 83 ASN A O 1
ATOM 682 N N . GLN A 1 84 ? 7.350 6.378 9.507 1.00 54.09 84 GLN A N 1
ATOM 683 C CA . GLN A 1 84 ? 8.782 6.528 9.216 1.00 54.09 84 GLN A CA 1
ATOM 684 C C . GLN A 1 84 ? 9.711 6.306 10.428 1.00 54.09 84 GLN A C 1
ATOM 686 O O . GLN A 1 84 ? 10.892 6.635 10.349 1.00 54.09 84 GLN A O 1
ATOM 691 N N . LEU A 1 85 ? 9.188 5.844 11.574 1.00 50.31 85 LEU A N 1
ATOM 692 C CA . LEU A 1 85 ? 9.946 5.814 12.837 1.00 50.31 85 LEU A CA 1
ATOM 693 C C . LEU A 1 85 ? 11.107 4.817 12.826 1.00 50.31 85 LEU A C 1
ATOM 695 O O . LEU A 1 85 ? 12.101 5.047 13.512 1.00 50.31 85 LEU A O 1
ATOM 699 N N . ASP A 1 86 ? 11.020 3.780 12.000 1.00 50.50 86 ASP A N 1
ATOM 700 C CA . ASP A 1 86 ? 12.176 2.951 11.710 1.00 50.50 86 ASP A CA 1
ATOM 701 C C . ASP A 1 86 ? 12.884 3.560 10.508 1.00 50.50 86 ASP A C 1
ATOM 703 O O . ASP A 1 86 ? 12.411 3.453 9.374 1.00 50.50 86 ASP A O 1
ATOM 707 N N . SER A 1 87 ? 14.015 4.216 10.759 1.00 53.25 87 SER A N 1
ATOM 708 C CA . SER A 1 87 ? 14.996 4.579 9.740 1.00 53.25 87 SER A CA 1
ATOM 709 C C . SER A 1 87 ? 15.455 3.303 9.029 1.00 53.25 87 SER A C 1
ATOM 711 O O . SER A 1 87 ? 16.469 2.708 9.391 1.00 53.25 87 SER A O 1
ATOM 713 N N . VAL A 1 88 ? 14.690 2.827 8.049 1.00 59.09 88 VAL A N 1
ATOM 714 C CA . VAL A 1 88 ? 15.099 1.680 7.245 1.00 59.09 88 VAL A CA 1
ATOM 715 C C . VAL A 1 88 ? 16.240 2.156 6.364 1.00 59.09 88 VAL A C 1
ATOM 717 O O . VAL A 1 88 ? 16.057 3.014 5.500 1.00 59.09 88 VAL A O 1
ATOM 720 N N . SER A 1 89 ? 17.431 1.610 6.601 1.00 62.78 89 SER A N 1
ATOM 721 C CA . SER A 1 89 ? 18.533 1.721 5.654 1.00 62.78 89 SER A CA 1
ATOM 722 C C . SER A 1 89 ? 18.112 0.969 4.397 1.00 62.78 89 SER A C 1
ATOM 724 O O . SER A 1 89 ? 18.159 -0.260 4.362 1.00 62.78 89 SER A O 1
ATOM 726 N N . VAL A 1 90 ? 17.633 1.696 3.389 1.00 65.81 90 VAL A N 1
ATOM 727 C CA . VAL A 1 90 ? 17.264 1.101 2.104 1.00 65.81 90 VAL A CA 1
ATOM 728 C C . VAL A 1 90 ? 18.551 0.597 1.463 1.00 65.81 90 VAL A C 1
ATOM 730 O O . VAL A 1 90 ? 19.417 1.388 1.092 1.00 65.81 90 VAL A O 1
ATOM 733 N N . ASN A 1 91 ? 18.705 -0.724 1.374 1.00 72.19 91 ASN A N 1
ATOM 734 C CA . ASN A 1 91 ? 19.801 -1.306 0.617 1.00 72.19 91 ASN A CA 1
ATOM 735 C C . ASN A 1 91 ? 19.494 -1.162 -0.879 1.00 72.19 91 ASN A C 1
ATOM 737 O O . ASN A 1 91 ? 18.714 -1.931 -1.437 1.00 72.19 91 ASN A O 1
ATOM 741 N N . PHE A 1 92 ? 20.118 -0.177 -1.521 1.00 69.69 92 PHE A N 1
ATOM 742 C CA . PHE A 1 92 ? 19.939 0.092 -2.948 1.00 69.69 92 PHE A CA 1
ATOM 743 C C . PHE A 1 92 ? 20.480 -1.017 -3.863 1.00 69.69 92 PHE A C 1
ATOM 745 O O . PHE A 1 92 ? 20.143 -1.028 -5.042 1.00 69.69 92 PHE A O 1
ATOM 752 N N . GLU A 1 93 ? 21.277 -1.956 -3.341 1.00 82.00 93 GLU A N 1
ATOM 753 C CA . GLU A 1 93 ? 21.754 -3.124 -4.096 1.00 82.00 93 GLU A CA 1
ATOM 754 C C . GLU A 1 93 ? 20.695 -4.227 -4.216 1.00 82.00 93 GLU A C 1
ATOM 756 O O . GLU A 1 93 ? 20.807 -5.083 -5.088 1.00 82.00 93 GLU A O 1
ATOM 761 N N . ARG A 1 94 ? 19.675 -4.215 -3.345 1.00 87.94 94 ARG A N 1
ATOM 762 C CA . ARG A 1 94 ? 18.575 -5.190 -3.323 1.00 87.94 94 ARG A CA 1
ATOM 763 C C . ARG A 1 94 ? 17.214 -4.491 -3.195 1.00 87.94 94 ARG A C 1
ATOM 765 O O . ARG A 1 94 ? 16.543 -4.645 -2.166 1.00 87.94 94 ARG A O 1
ATOM 772 N N . PRO A 1 95 ? 16.814 -3.669 -4.187 1.00 90.00 95 PRO A N 1
ATOM 773 C CA . PRO A 1 95 ? 15.575 -2.894 -4.130 1.00 90.00 95 PRO A CA 1
ATOM 774 C C . PRO A 1 95 ? 14.334 -3.765 -3.897 1.00 90.00 95 PRO A C 1
ATOM 776 O O . PRO A 1 95 ? 13.429 -3.348 -3.180 1.00 90.00 95 PRO A O 1
ATOM 779 N N . GLU A 1 96 ? 14.303 -4.986 -4.419 1.00 92.75 96 GLU A N 1
ATOM 780 C CA . GLU A 1 96 ? 13.214 -5.948 -4.261 1.00 92.75 96 GLU A CA 1
ATOM 781 C C . GLU A 1 96 ? 12.889 -6.264 -2.790 1.00 92.75 96 GLU A C 1
ATOM 783 O O . GLU A 1 96 ? 11.717 -6.337 -2.422 1.00 92.75 96 GLU A O 1
ATOM 788 N N . LEU A 1 97 ? 13.898 -6.309 -1.910 1.00 91.06 97 LEU A N 1
ATOM 789 C CA . LEU A 1 97 ? 13.682 -6.490 -0.470 1.00 91.06 97 LEU A CA 1
ATOM 790 C C . LEU A 1 97 ? 13.014 -5.268 0.172 1.00 91.06 97 LEU A C 1
ATOM 792 O O . LEU A 1 97 ? 12.215 -5.409 1.095 1.00 91.06 97 LEU A O 1
ATOM 796 N N . ALA A 1 98 ? 13.315 -4.062 -0.319 1.00 90.50 98 ALA A N 1
ATOM 797 C CA . ALA A 1 98 ? 12.658 -2.844 0.148 1.00 90.50 98 ALA A CA 1
ATOM 798 C C . ALA A 1 98 ? 11.185 -2.800 -0.287 1.00 90.50 98 ALA A C 1
ATOM 800 O O . ALA A 1 98 ? 10.336 -2.322 0.468 1.00 90.50 98 ALA A O 1
ATOM 801 N N . PHE A 1 99 ? 10.870 -3.314 -1.480 1.00 93.44 99 PHE A N 1
ATOM 802 C CA . PHE A 1 99 ? 9.487 -3.500 -1.924 1.00 93.44 99 PHE A CA 1
ATOM 803 C C . PHE A 1 99 ? 8.756 -4.513 -1.052 1.00 93.44 99 PHE A C 1
ATOM 805 O O . PHE A 1 99 ? 7.661 -4.211 -0.587 1.00 93.44 99 PHE A O 1
ATOM 812 N N . GLU A 1 100 ? 9.366 -5.664 -0.780 1.00 93.88 100 GLU A N 1
ATOM 813 C CA . GLU A 1 100 ? 8.747 -6.717 0.025 1.00 93.88 100 GLU A CA 1
ATOM 814 C C . GLU A 1 100 ? 8.435 -6.225 1.442 1.00 93.88 100 GLU A C 1
ATOM 816 O O . GLU A 1 100 ? 7.308 -6.352 1.921 1.00 93.88 100 GLU A O 1
ATOM 821 N N . GLU A 1 101 ? 9.416 -5.591 2.086 1.00 91.56 101 GLU A N 1
ATOM 822 C CA . GLU A 1 101 ? 9.259 -5.001 3.414 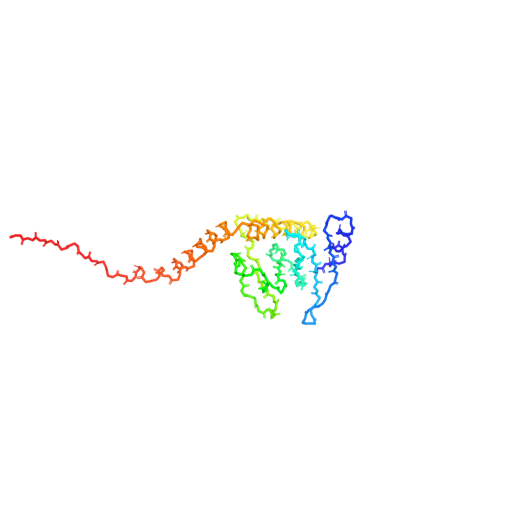1.00 91.56 101 GLU A CA 1
ATOM 823 C C . GLU A 1 101 ? 8.189 -3.906 3.419 1.00 91.56 101 GLU A C 1
ATOM 825 O O . GLU A 1 101 ? 7.356 -3.837 4.324 1.00 91.56 101 GLU A O 1
ATOM 830 N N . SER A 1 102 ? 8.166 -3.057 2.388 1.00 92.69 102 SER A N 1
ATOM 831 C CA . SER A 1 102 ? 7.136 -2.032 2.283 1.00 92.69 102 SER A CA 1
ATOM 832 C C . SER A 1 102 ? 5.743 -2.649 2.145 1.00 92.69 102 SER A C 1
ATOM 834 O O . SER A 1 102 ? 4.838 -2.266 2.887 1.00 92.69 102 SER A O 1
ATOM 836 N N . ILE A 1 103 ? 5.558 -3.635 1.264 1.00 95.19 103 ILE A N 1
ATOM 837 C CA . ILE A 1 103 ? 4.275 -4.329 1.085 1.00 95.19 103 ILE A CA 1
ATOM 838 C C . ILE A 1 103 ? 3.809 -4.930 2.415 1.00 95.19 103 ILE A C 1
ATOM 840 O O . ILE A 1 103 ? 2.669 -4.695 2.819 1.00 95.19 103 ILE A O 1
ATOM 844 N N . LYS A 1 104 ? 4.697 -5.625 3.140 1.00 94.44 104 LYS A N 1
ATOM 845 C CA . LYS A 1 104 ? 4.402 -6.192 4.465 1.00 94.44 104 LYS A CA 1
ATOM 846 C C . LYS A 1 104 ? 3.891 -5.133 5.435 1.00 94.44 104 LYS A C 1
ATOM 848 O O . LYS A 1 104 ? 2.796 -5.290 5.967 1.00 94.44 104 LYS A O 1
ATOM 853 N N . ARG A 1 105 ? 4.598 -4.008 5.577 1.00 93.25 105 ARG A N 1
ATOM 854 C CA . ARG A 1 105 ? 4.182 -2.905 6.463 1.00 93.25 105 ARG A CA 1
ATOM 855 C C . ARG A 1 105 ? 2.822 -2.325 6.094 1.00 93.25 105 ARG A C 1
ATOM 857 O O . ARG A 1 105 ? 2.025 -2.017 6.977 1.00 93.25 105 ARG A O 1
ATOM 864 N N . HIS A 1 106 ? 2.540 -2.170 4.800 1.00 95.12 106 HIS A N 1
ATOM 865 C CA . HIS A 1 106 ? 1.240 -1.673 4.349 1.00 95.12 106 HIS A CA 1
ATOM 866 C C . HIS A 1 106 ? 0.120 -2.650 4.720 1.00 95.12 106 HIS A C 1
ATOM 868 O O . HIS A 1 106 ? -0.930 -2.229 5.203 1.00 95.12 106 HIS A O 1
ATOM 874 N N . ILE A 1 107 ? 0.345 -3.953 4.542 1.00 95.25 107 ILE A N 1
ATOM 875 C CA . ILE A 1 107 ? -0.625 -4.991 4.905 1.00 95.25 107 ILE A CA 1
ATOM 876 C C . ILE A 1 107 ? -0.811 -5.048 6.423 1.00 95.25 107 ILE A C 1
ATOM 878 O O . ILE A 1 107 ? -1.950 -5.057 6.890 1.00 95.25 107 ILE A O 1
ATOM 882 N N . GLU A 1 108 ? 0.273 -5.043 7.194 1.00 94.75 108 GLU A N 1
ATOM 883 C CA . GLU A 1 108 ? 0.257 -5.057 8.660 1.00 94.75 108 GLU A CA 1
ATOM 884 C C . GLU A 1 108 ? -0.453 -3.837 9.250 1.00 94.75 108 GLU A C 1
ATOM 886 O O . GLU A 1 108 ? -1.151 -3.972 10.251 1.00 94.75 108 GLU A O 1
ATOM 891 N N . LEU A 1 109 ? -0.339 -2.667 8.612 1.00 94.50 109 LEU A N 1
ATOM 892 C CA . LEU A 1 109 ? -1.067 -1.459 8.997 1.00 94.50 109 LEU A CA 1
ATOM 893 C C . LEU A 1 109 ? -2.553 -1.540 8.626 1.00 94.50 109 LEU A C 1
ATOM 895 O O . LEU A 1 109 ? -3.418 -1.288 9.463 1.00 94.50 109 LEU A O 1
ATOM 899 N N . LEU A 1 110 ? -2.873 -1.888 7.377 1.00 95.38 110 LEU A N 1
ATOM 900 C CA . LEU A 1 110 ? -4.256 -1.895 6.885 1.00 95.38 110 LEU A CA 1
ATOM 901 C C . LEU A 1 110 ? -5.107 -2.988 7.533 1.00 95.38 110 LEU A C 1
ATOM 903 O O . LEU A 1 110 ? -6.307 -2.805 7.729 1.00 95.38 110 LEU A O 1
ATOM 907 N N . THR A 1 111 ? -4.496 -4.120 7.873 1.00 95.75 111 THR A N 1
ATOM 908 C CA . THR A 1 111 ? -5.174 -5.278 8.457 1.00 95.75 111 THR A CA 1
ATOM 909 C C . THR A 1 111 ? -5.986 -4.921 9.711 1.00 95.75 111 THR A C 1
ATOM 911 O O . THR A 1 111 ? -7.204 -5.107 9.679 1.00 95.75 111 THR A O 1
ATOM 914 N N . PRO A 1 112 ? -5.394 -4.391 10.799 1.00 95.44 112 PRO A N 1
ATOM 915 C CA . PRO A 1 112 ? -6.142 -4.010 11.993 1.00 95.44 112 PRO A CA 1
ATOM 916 C C . PRO A 1 112 ? -7.068 -2.812 11.752 1.00 95.44 112 PRO A C 1
ATOM 918 O O . PRO A 1 112 ? -8.167 -2.800 12.295 1.00 95.44 112 PRO A O 1
ATOM 921 N N . LEU A 1 113 ? -6.697 -1.851 10.894 1.00 95.00 113 LEU A N 1
ATOM 922 C CA . LEU A 1 113 ? -7.561 -0.705 10.566 1.00 95.00 113 LEU A CA 1
ATOM 923 C C . LEU A 1 113 ? -8.878 -1.125 9.898 1.00 95.00 113 LEU A C 1
ATOM 925 O O . LEU A 1 113 ? -9.909 -0.487 10.098 1.00 95.00 113 LEU A O 1
ATOM 929 N N . ILE A 1 114 ? -8.852 -2.194 9.100 1.00 94.62 114 ILE A N 1
ATOM 930 C CA . ILE A 1 114 ? -10.036 -2.720 8.410 1.00 94.62 114 ILE A CA 1
ATOM 931 C C . ILE A 1 114 ? -10.802 -3.718 9.289 1.00 94.62 114 ILE A C 1
ATOM 933 O O . ILE A 1 114 ? -12.031 -3.766 9.219 1.00 94.62 114 ILE A O 1
ATOM 937 N N . LYS A 1 115 ? -10.095 -4.522 10.094 1.00 94.69 115 LYS A N 1
ATOM 938 C CA . LYS A 1 115 ? -10.679 -5.574 10.944 1.00 94.69 115 LYS A CA 1
ATOM 939 C C . LYS A 1 115 ? -11.347 -5.042 12.205 1.00 94.69 115 LYS A C 1
ATOM 941 O O . LYS A 1 115 ? -12.372 -5.577 12.618 1.00 94.69 115 LYS A O 1
ATOM 946 N N . ASP A 1 116 ? -10.751 -4.033 12.826 1.00 95.38 116 ASP A N 1
ATOM 947 C CA . ASP A 1 116 ? -11.143 -3.538 14.139 1.00 95.38 116 ASP A CA 1
ATOM 948 C C . ASP A 1 116 ? -11.509 -2.052 14.048 1.00 95.38 116 ASP A C 1
ATOM 950 O O . ASP A 1 116 ? -10.665 -1.157 13.947 1.00 95.38 116 ASP A O 1
ATOM 954 N N . THR A 1 117 ? -12.815 -1.787 14.088 1.00 93.81 117 THR A N 1
ATOM 955 C CA . THR A 1 117 ? -13.356 -0.430 14.007 1.00 93.81 117 THR A CA 1
ATOM 956 C C . THR A 1 117 ? -12.963 0.435 15.202 1.00 93.81 117 THR A C 1
ATOM 958 O O . THR A 1 117 ? -12.825 1.649 15.042 1.00 93.81 117 THR A O 1
ATOM 961 N N . GLU A 1 118 ? -12.767 -0.155 16.385 1.00 96.88 118 GLU A N 1
ATOM 962 C CA . GLU A 1 118 ? -12.330 0.591 17.567 1.00 96.88 118 GLU A CA 1
ATOM 963 C C . GLU A 1 118 ? -10.840 0.924 17.478 1.00 96.88 118 GLU A C 1
ATOM 965 O O . GLU A 1 118 ? -10.464 2.065 17.751 1.00 96.88 118 GLU A O 1
ATOM 970 N N . PHE A 1 119 ? -10.005 -0.006 17.003 1.00 95.88 119 PHE A N 1
ATOM 971 C CA . PHE A 1 119 ? -8.599 0.280 16.701 1.00 95.88 119 PHE A CA 1
ATOM 972 C C . PHE A 1 119 ? -8.468 1.432 15.694 1.00 95.88 119 PHE A C 1
ATOM 974 O O . PHE A 1 119 ? -7.772 2.413 15.961 1.00 95.88 119 PHE A O 1
ATOM 981 N N . ASN A 1 120 ? -9.202 1.372 14.577 1.00 96.56 120 ASN A N 1
ATOM 982 C CA . ASN A 1 120 ? -9.206 2.439 13.574 1.00 96.56 120 ASN A CA 1
ATOM 983 C C . ASN A 1 120 ? -9.628 3.794 14.165 1.00 96.56 120 ASN A C 1
ATOM 985 O O . ASN A 1 120 ? -9.011 4.823 13.896 1.00 96.56 120 ASN A O 1
ATOM 989 N N . LYS A 1 121 ? -10.654 3.807 15.020 1.00 96.69 121 LYS A N 1
ATOM 990 C CA . LYS A 1 121 ? -11.125 5.021 15.697 1.00 96.69 121 LYS A CA 1
ATOM 991 C C . LYS A 1 121 ? -10.081 5.604 16.652 1.00 96.69 121 LYS A C 1
ATOM 993 O O . LYS A 1 121 ? -9.905 6.823 16.680 1.00 96.69 121 LYS A O 1
ATOM 998 N N . ILE A 1 122 ? -9.393 4.764 17.426 1.00 96.25 122 ILE A N 1
ATOM 999 C CA . ILE A 1 122 ? -8.300 5.190 18.313 1.00 96.25 122 ILE A CA 1
ATOM 1000 C C . ILE A 1 122 ? -7.178 5.832 17.490 1.00 96.25 122 ILE A C 1
ATOM 1002 O O . ILE A 1 122 ? -6.705 6.917 17.837 1.00 96.25 122 ILE A O 1
ATOM 1006 N N . GLU A 1 123 ? -6.803 5.211 16.373 1.00 95.62 123 GLU A N 1
ATOM 1007 C CA . GLU A 1 123 ? -5.758 5.721 15.486 1.00 95.62 123 GLU A CA 1
ATOM 1008 C C . GLU A 1 123 ? -6.156 7.037 14.804 1.00 95.62 123 GLU A C 1
ATOM 1010 O O . GLU A 1 123 ? -5.370 7.984 14.810 1.00 95.62 123 GLU A O 1
ATOM 1015 N N . LEU A 1 124 ? -7.400 7.175 14.336 1.00 95.00 124 LEU A N 1
ATOM 1016 C CA . LEU A 1 124 ? -7.914 8.440 13.793 1.00 95.00 124 LEU A CA 1
ATOM 1017 C C . LEU A 1 124 ? -7.822 9.582 14.815 1.00 95.00 124 LEU A C 1
ATOM 1019 O O . LEU A 1 124 ? -7.408 10.696 14.486 1.00 95.00 124 LEU A O 1
ATOM 1023 N N . LEU A 1 125 ? -8.173 9.317 16.078 1.00 95.19 125 LEU A N 1
ATOM 1024 C CA . LEU A 1 125 ? -8.048 10.302 17.156 1.00 95.19 125 LEU A CA 1
ATOM 1025 C C . LEU A 1 125 ? -6.582 10.644 17.452 1.00 95.19 125 LEU A C 1
ATOM 1027 O O . LEU A 1 125 ? -6.268 11.804 17.741 1.00 95.19 125 LEU A O 1
ATOM 1031 N N . ARG A 1 126 ? -5.677 9.661 17.369 1.00 91.62 126 ARG A N 1
ATOM 1032 C CA . ARG A 1 126 ? -4.231 9.854 17.547 1.00 91.62 126 ARG A CA 1
ATOM 1033 C C . ARG A 1 126 ? -3.653 10.769 16.468 1.00 91.62 126 ARG A C 1
ATOM 1035 O O . ARG A 1 126 ? -2.933 11.719 16.798 1.00 91.62 126 ARG A O 1
ATOM 1042 N N . GLU A 1 127 ? -3.999 10.531 15.206 1.00 88.38 127 GLU A N 1
ATOM 1043 C CA . GLU A 1 127 ? -3.581 11.363 14.075 1.00 88.38 127 GLU A CA 1
ATOM 1044 C C . GLU A 1 127 ? -4.165 12.770 14.171 1.00 88.38 127 GLU A C 1
ATOM 1046 O O . GLU A 1 127 ? -3.429 13.756 14.081 1.00 88.38 127 GLU A O 1
ATOM 1051 N N . PHE A 1 128 ? -5.467 12.879 14.455 1.00 89.00 128 PHE A N 1
ATOM 1052 C CA . PHE A 1 128 ? -6.128 14.166 14.640 1.00 89.00 128 PHE A CA 1
ATOM 1053 C C . PHE A 1 128 ? -5.460 14.986 15.746 1.00 89.00 128 PHE A C 1
ATOM 1055 O O . PHE A 1 128 ? -5.118 16.146 15.528 1.00 89.00 128 PHE A O 1
ATOM 1062 N N . LYS A 1 129 ? -5.208 14.391 16.920 1.00 88.56 129 LYS A N 1
ATOM 1063 C CA . LYS A 1 129 ? -4.536 15.066 18.040 1.00 88.56 129 LYS A CA 1
ATOM 1064 C C . LYS A 1 129 ? -3.132 15.531 17.661 1.00 88.56 129 LYS A C 1
ATOM 1066 O O . LYS A 1 129 ? -2.730 16.632 18.038 1.00 88.56 129 LYS A O 1
ATOM 1071 N N . THR A 1 130 ? -2.382 14.707 16.935 1.00 85.06 130 THR A N 1
ATOM 1072 C CA . THR A 1 130 ? -1.026 15.044 16.481 1.00 85.06 130 THR A CA 1
ATOM 1073 C C . THR A 1 130 ? -1.056 16.234 15.524 1.00 85.06 130 THR A C 1
ATOM 1075 O O . THR A 1 130 ? -0.389 17.239 15.782 1.00 85.06 130 THR A O 1
ATOM 1078 N N . ASN A 1 131 ? -1.907 16.175 14.499 1.00 84.31 131 ASN A N 1
ATOM 1079 C CA . ASN A 1 131 ? -2.084 17.247 13.521 1.00 84.31 131 ASN A CA 1
ATOM 1080 C C . ASN A 1 131 ? -2.600 18.533 14.174 1.00 84.31 131 ASN A C 1
ATOM 1082 O O . ASN A 1 131 ? -2.072 19.616 13.924 1.00 84.31 131 ASN A O 1
ATOM 1086 N N . TRP A 1 132 ? -3.578 18.422 15.075 1.00 88.06 132 TRP A N 1
ATOM 1087 C CA . TRP A 1 132 ? -4.102 19.549 15.840 1.00 88.06 132 TRP A CA 1
ATOM 1088 C C . TRP A 1 132 ? -3.008 20.223 16.663 1.00 88.06 132 TRP A C 1
ATOM 1090 O O . TRP A 1 132 ? -2.853 21.441 16.606 1.00 88.06 132 TRP A O 1
ATOM 1100 N N . ASN A 1 133 ? -2.208 19.450 17.400 1.00 84.62 133 ASN A N 1
ATOM 1101 C CA . ASN A 1 133 ? -1.109 19.998 18.189 1.00 84.62 133 ASN A CA 1
ATOM 1102 C C . ASN A 1 133 ? -0.082 20.707 17.303 1.00 84.62 133 ASN A C 1
ATOM 1104 O O . ASN A 1 133 ? 0.370 21.787 17.664 1.00 84.62 133 ASN A O 1
ATOM 1108 N N . ILE A 1 134 ? 0.281 20.136 16.151 1.00 84.06 134 ILE A N 1
ATOM 1109 C CA . ILE A 1 134 ? 1.217 20.768 15.210 1.00 84.06 134 ILE A CA 1
ATOM 1110 C C . ILE A 1 134 ? 0.663 22.110 14.720 1.00 84.06 134 ILE A C 1
ATOM 1112 O O . ILE A 1 134 ? 1.351 23.123 14.827 1.00 84.06 134 ILE A O 1
ATOM 1116 N N . ASN A 1 135 ? -0.594 22.134 14.275 1.00 82.25 135 ASN A N 1
ATOM 1117 C CA . ASN A 1 135 ? -1.221 23.328 13.707 1.00 82.25 135 ASN A CA 1
ATOM 1118 C C . ASN A 1 135 ? -1.567 24.400 14.753 1.00 82.25 135 ASN A C 1
ATOM 1120 O O . ASN A 1 135 ? -1.657 25.577 14.419 1.00 82.25 135 ASN A O 1
ATOM 1124 N N . THR A 1 136 ? -1.732 24.026 16.024 1.00 84.94 136 THR A N 1
ATOM 1125 C CA . THR A 1 136 ? -2.057 24.971 17.111 1.00 84.94 136 THR A CA 1
ATOM 1126 C C . THR A 1 136 ? -0.855 25.377 17.968 1.00 84.94 136 THR A C 1
ATOM 1128 O O . THR A 1 136 ? -0.996 26.227 18.851 1.00 84.94 136 THR A O 1
ATOM 1131 N N . LYS A 1 137 ? 0.348 24.843 17.703 1.00 79.06 137 LYS A N 1
ATOM 1132 C CA . LYS A 1 137 ? 1.590 25.219 18.411 1.00 79.06 137 LYS A CA 1
ATOM 1133 C C . LYS A 1 137 ? 1.838 26.730 18.401 1.00 79.06 137 LYS A C 1
ATOM 1135 O O . LYS A 1 137 ? 2.195 27.292 19.433 1.00 79.06 137 LYS A O 1
ATOM 1140 N N . SER A 1 138 ? 1.612 27.396 17.269 1.00 72.31 138 SER A N 1
ATOM 1141 C CA . SER A 1 138 ? 1.783 28.851 17.143 1.00 72.31 138 SER A CA 1
ATOM 1142 C C . SER A 1 138 ? 0.786 29.643 17.998 1.00 72.31 138 SER A C 1
ATOM 1144 O O . SER A 1 138 ? 1.151 30.663 18.575 1.00 72.31 138 SER A O 1
ATOM 1146 N N . LEU A 1 139 ? -0.446 29.150 18.153 1.00 69.44 139 LEU A N 1
ATOM 1147 C CA . LEU A 1 139 ? -1.484 29.782 18.975 1.00 69.44 139 LEU A CA 1
ATOM 1148 C C . LEU A 1 139 ? -1.186 29.658 20.478 1.00 69.44 139 LEU A C 1
ATOM 1150 O O . LEU A 1 139 ? -1.436 30.593 21.237 1.00 69.44 139 LEU A O 1
ATOM 1154 N N . ARG A 1 140 ? -0.595 28.536 20.914 1.00 60.09 140 ARG A N 1
ATOM 1155 C CA . ARG A 1 140 ? -0.144 28.366 22.308 1.00 60.09 140 ARG A CA 1
ATOM 1156 C C . ARG A 1 140 ? 1.046 29.254 22.655 1.00 60.09 140 ARG A C 1
ATOM 1158 O O . ARG A 1 140 ? 1.075 29.811 23.745 1.00 60.09 140 ARG A O 1
ATOM 1165 N N . ASN A 1 141 ? 1.997 29.411 21.738 1.00 60.78 141 ASN A N 1
ATOM 1166 C CA . ASN A 1 141 ? 3.194 30.220 21.986 1.00 60.78 141 ASN A CA 1
ATOM 1167 C C . ASN A 1 141 ? 2.910 31.732 22.005 1.00 60.78 141 ASN A C 1
ATOM 1169 O O . ASN A 1 141 ? 3.681 32.480 22.597 1.00 60.78 141 ASN A O 1
ATOM 1173 N N . ASN A 1 142 ? 1.797 32.164 21.404 1.00 57.97 142 ASN A N 1
ATOM 1174 C CA . ASN A 1 142 ? 1.356 33.562 21.365 1.00 57.97 142 ASN A CA 1
ATOM 1175 C C . ASN A 1 142 ? 0.229 33.876 22.363 1.00 57.97 142 ASN A C 1
ATOM 1177 O O . ASN A 1 142 ? -0.317 34.978 22.344 1.00 57.97 142 ASN A O 1
ATOM 1181 N N . SER A 1 143 ? -0.152 32.922 23.218 1.00 55.34 143 SER A N 1
ATOM 1182 C CA . SER A 1 143 ? -1.117 33.195 24.283 1.00 55.34 143 SER A CA 1
ATOM 1183 C C . SER A 1 143 ? -0.467 34.130 25.314 1.00 55.34 143 SER A C 1
ATOM 1185 O O . SER A 1 143 ? 0.642 33.828 25.767 1.00 55.34 143 SER A O 1
ATOM 1187 N N . PRO A 1 144 ? -1.105 35.256 25.691 1.00 56.66 144 PRO A N 1
ATOM 1188 C CA . PRO A 1 144 ? -0.589 36.119 26.744 1.00 56.66 144 PRO A CA 1
ATOM 1189 C C . PRO A 1 144 ? -0.372 35.279 27.999 1.00 56.66 144 PRO A C 1
ATOM 1191 O O . PRO A 1 144 ? -1.271 34.542 28.411 1.00 56.66 144 PRO A O 1
ATOM 1194 N N . LYS A 1 145 ? 0.814 35.372 28.608 1.00 57.25 145 LYS A N 1
ATOM 1195 C CA . LYS A 1 145 ? 0.989 34.880 29.974 1.00 57.25 145 LYS A CA 1
ATOM 1196 C C . LYS A 1 145 ? 0.005 35.672 30.824 1.00 57.25 145 LYS A C 1
ATOM 1198 O O . LYS A 1 145 ? 0.153 36.881 30.960 1.00 57.25 145 LYS A O 1
ATOM 1203 N N . THR A 1 146 ? -1.037 35.020 31.323 1.00 58.25 146 THR A N 1
ATOM 1204 C CA . THR A 1 146 ? -1.846 35.600 32.387 1.00 58.25 146 THR A CA 1
ATOM 1205 C C . THR A 1 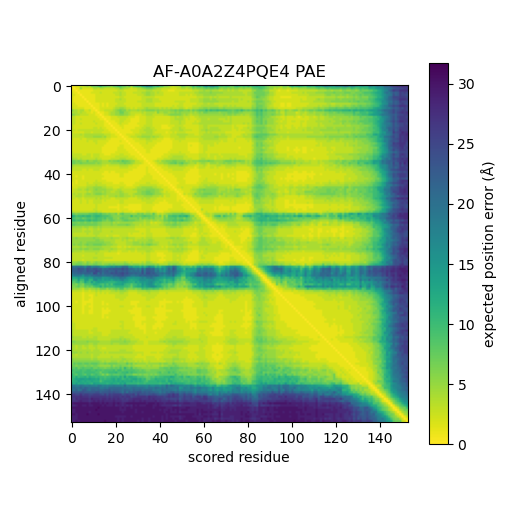146 ? -0.931 35.690 33.595 1.00 58.25 146 THR A C 1
ATOM 1207 O O . THR A 1 146 ? -0.583 34.658 34.176 1.00 58.25 146 THR A O 1
ATOM 1210 N N . ASP A 1 147 ? -0.481 36.901 33.914 1.00 49.06 147 ASP A N 1
ATOM 1211 C CA . ASP A 1 147 ? 0.189 37.158 35.180 1.00 49.06 147 ASP A CA 1
ATOM 1212 C C . ASP A 1 147 ? -0.740 36.689 36.311 1.00 49.06 147 ASP A C 1
ATOM 1214 O O . ASP A 1 147 ? -1.959 36.892 36.227 1.00 49.06 147 ASP A O 1
ATOM 1218 N N . PRO A 1 148 ? -0.215 36.007 37.342 1.00 49.56 148 PRO A N 1
ATOM 1219 C CA . PRO A 1 148 ? -1.030 35.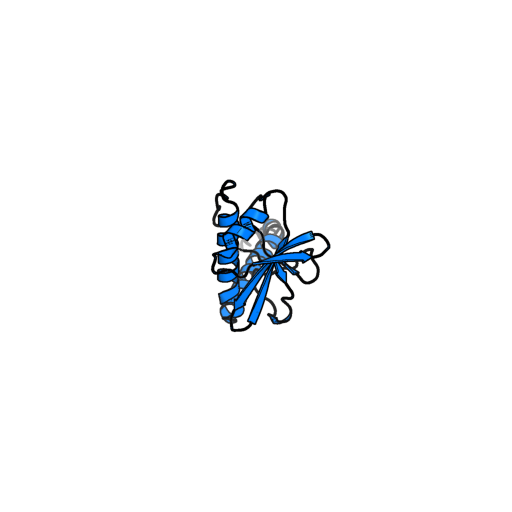645 38.485 1.00 49.56 148 PRO A CA 1
ATOM 1220 C C . PRO A 1 148 ? -1.566 36.935 39.104 1.00 49.56 148 PRO A C 1
ATOM 1222 O O . PRO A 1 148 ? -0.796 37.809 39.498 1.00 49.56 148 PRO A O 1
ATOM 1225 N N . VAL A 1 149 ? -2.893 37.052 39.160 1.00 51.69 149 VAL A N 1
ATOM 1226 C CA . VAL A 1 149 ? -3.573 38.111 39.904 1.00 51.69 149 VAL A CA 1
ATOM 1227 C C . VAL A 1 149 ? -3.122 37.984 41.356 1.00 51.69 149 VAL A C 1
ATOM 1229 O O . VAL A 1 149 ? -3.479 37.034 42.050 1.00 51.69 149 VAL A O 1
ATOM 1232 N N . THR A 1 150 ? -2.270 38.903 41.798 1.00 49.78 150 THR A N 1
ATOM 1233 C CA . THR A 1 150 ? -1.984 39.084 43.215 1.00 49.78 150 THR A CA 1
ATOM 1234 C C . THR A 1 150 ? -3.174 39.808 43.822 1.00 49.78 150 THR A C 1
ATOM 1236 O O . THR A 1 150 ? -3.283 41.027 43.702 1.00 49.78 150 THR A O 1
ATOM 1239 N N . ASP A 1 151 ? -4.066 39.057 44.462 1.00 51.69 151 ASP A N 1
ATOM 1240 C CA . ASP A 1 151 ? -5.037 39.623 45.391 1.00 51.69 151 ASP A CA 1
ATOM 1241 C C . ASP A 1 151 ? -4.275 40.136 46.620 1.00 51.69 151 ASP A C 1
ATOM 1243 O O . ASP A 1 151 ? -3.884 39.371 47.505 1.00 51.69 151 ASP A O 1
ATOM 1247 N N . SER A 1 152 ? -4.013 41.440 46.658 1.00 48.25 152 SER A N 1
ATOM 1248 C CA . SER A 1 152 ? -3.635 42.141 47.883 1.00 48.25 152 SER A CA 1
ATOM 1249 C C . SER A 1 152 ? -4.893 42.730 48.518 1.00 48.25 152 SER A C 1
ATOM 1251 O O . SER A 1 152 ? -5.513 43.626 47.941 1.00 48.25 152 SER A O 1
ATOM 1253 N N . VAL A 1 153 ? -5.242 42.159 49.675 1.00 52.25 153 VAL A N 1
ATOM 1254 C CA . VAL A 1 153 ? -6.249 42.602 50.657 1.00 52.25 153 VAL A CA 1
ATOM 1255 C C . VAL A 1 153 ? -5.967 44.018 51.149 1.00 52.25 153 VAL A C 1
ATOM 1257 O O . VAL A 1 153 ? -4.772 44.329 51.362 1.00 52.25 153 VAL A O 1
#

Radius of gyration: 20.77 Å; Cα contacts (8 Å, |Δi|>4): 171; chains: 1; bounding box: 38×60×69 Å

Secondary structure (DSSP, 8-state):
--HHHHHHHHHTSSSEEEEEEETTEEEEEEEEEETTEEEEEEEEP-SS-SSSPP-EEESGGGG---TTEEE-SSTTEEEE---TTS-----TT-HHHHHHHHHHHHHHHHHHHHH-HHHHHHHHHHHHHHHHHHHHHHHHHTS----------

Foldseek 3Di:
DDVVVLVVVCVPPPWDWDWDDDPNFTWIWTWDAAPNDTWIWIFGDDPDDPDQGWTWTAQCVVQPDFFQWADDPGPRTTTGCLDCPPVPPCPRVCNSVSNVVNVVSSCVRVRCRRVPVVVRVVRVVVVVVVVCCVVCVVVVVPPPPPDPPPPDD

Sequence (153 aa):
MDYSSIFEYFLDSDFDIQPSSHFDLDTLSVYVRIEGRMLTLVHFCVNELRSLPQFYLKNSTSLGVLAHVINSDYEGFKYICVNQLDSVSVNFERPELAFEESIKRHIELLTPLIKDTEFNKIELLREFKTNWNINTKSLRNNSPKTDPVTDSV